Protein AF-A0A227J5H7-F1 (afdb_monomer_lite)

Sequence (117 aa):
LYNALTVHLILDNYPITSITKLGGLFSFGPWDQGVIIINGKSLTLNDIEHRILRPIWQDPRTHYAVNCASLGCPNLQTQAFTAENTQTLLESAAKTFINSKKGVSIEGDTAKISSIY

Secondary structure (DSSP, 8-state):
-HHHHHHHHHHHT-S-S-GGG-SSTT--SSTTS--EEETTEEE-HHIIIIIIIHHHH--TTHHHH---SSTTSPPPPSS---TTTHHHHHHHHHHHHHTSTTTEEEETTEEEE-TT-

Foldseek 3Di:
DLQVLLVVVPVVPPPDPAQLPPDDVPGRHQQPPQRDADPNDGDGSCCVPPVPPCPPPVDLLVQLAHANRDPLGFDHDPDDDDPVCPVVSSVVSVVVNCPDVSAWDDDPPDIDGHPSD

Structure (mmCIF, N/CA/C/O backbone):
data_AF-A0A227J5H7-F1
#
_entry.id   AF-A0A227J5H7-F1
#
loop_
_atom_site.group_PDB
_atom_site.id
_atom_site.type_symbol
_atom_site.label_atom_id
_atom_site.label_alt_id
_atom_site.label_comp_id
_atom_site.label_asym_id
_atom_site.label_entity_id
_atom_site.label_seq_id
_atom_site.pdbx_PDB_ins_code
_atom_site.Cartn_x
_atom_site.Cartn_y
_atom_site.Cartn_z
_atom_site.occupancy
_atom_site.B_iso_or_equiv
_atom_site.auth_seq_id
_atom_site.auth_comp_id
_atom_site.auth_asym_id
_atom_site.auth_atom_id
_atom_site.pdbx_PDB_model_num
ATOM 1 N N . LEU A 1 1 ? -3.932 5.472 8.204 1.00 91.81 1 LEU A N 1
ATOM 2 C CA . LEU A 1 1 ? -5.113 4.606 8.422 1.00 91.81 1 LEU A CA 1
ATOM 3 C C . LEU A 1 1 ? -5.005 3.284 7.663 1.00 91.81 1 LEU A C 1
ATOM 5 O O . LEU A 1 1 ? -4.810 2.287 8.335 1.00 91.81 1 LEU A O 1
ATOM 9 N N . TYR A 1 2 ? -5.058 3.270 6.319 1.00 94.81 2 TYR A N 1
ATOM 10 C CA . TYR A 1 2 ? -5.008 2.041 5.496 1.00 94.81 2 TYR A CA 1
ATOM 11 C C . TYR A 1 2 ? -3.947 1.036 5.973 1.00 94.81 2 TYR A C 1
ATOM 13 O O . TYR A 1 2 ? -4.293 -0.049 6.417 1.00 94.81 2 TYR A O 1
ATOM 21 N N . ASN A 1 3 ? -2.669 1.437 5.990 1.00 95.31 3 ASN A N 1
ATOM 22 C CA . ASN A 1 3 ? -1.564 0.536 6.345 1.00 95.31 3 ASN A CA 1
ATOM 23 C C . ASN A 1 3 ? -1.699 -0.047 7.760 1.00 95.31 3 ASN A C 1
ATOM 25 O O . ASN A 1 3 ? -1.377 -1.208 7.980 1.00 95.31 3 ASN A O 1
ATOM 29 N N . ALA A 1 4 ? -2.189 0.752 8.712 1.00 95.12 4 ALA A N 1
ATOM 30 C CA . ALA A 1 4 ? -2.398 0.300 10.084 1.00 95.12 4 ALA A CA 1
ATOM 31 C C . ALA A 1 4 ? -3.532 -0.732 10.168 1.00 95.12 4 ALA A C 1
ATOM 33 O O . ALA A 1 4 ? -3.389 -1.720 10.877 1.00 95.12 4 ALA A O 1
ATOM 34 N N . LEU A 1 5 ? -4.614 -0.542 9.405 1.00 95.56 5 LEU A N 1
ATOM 35 C CA . LEU A 1 5 ? -5.698 -1.521 9.300 1.00 95.56 5 LEU A CA 1
ATOM 36 C C . LEU A 1 5 ? -5.226 -2.815 8.633 1.00 95.56 5 LEU A C 1
ATOM 38 O O . LEU A 1 5 ? -5.554 -3.889 9.121 1.00 95.56 5 LEU A O 1
ATOM 42 N N . THR A 1 6 ? -4.405 -2.730 7.581 1.00 94.56 6 THR A N 1
ATOM 43 C CA . THR A 1 6 ? -3.797 -3.917 6.961 1.00 94.56 6 THR A CA 1
ATOM 44 C C . THR A 1 6 ? -2.965 -4.705 7.974 1.00 94.56 6 THR A C 1
ATOM 46 O O . THR A 1 6 ? -3.117 -5.919 8.081 1.00 94.56 6 THR A O 1
ATOM 49 N N . VAL A 1 7 ? -2.106 -4.028 8.747 1.00 94.06 7 VAL A N 1
ATOM 50 C CA . VAL A 1 7 ? -1.284 -4.676 9.783 1.00 94.06 7 VAL A CA 1
ATOM 51 C C . VAL A 1 7 ? -2.154 -5.271 10.889 1.00 94.06 7 VAL A C 1
ATOM 53 O O . VAL A 1 7 ? -1.938 -6.418 11.267 1.00 94.06 7 VAL A O 1
ATOM 56 N N . HIS A 1 8 ? -3.152 -4.533 11.378 1.00 94.25 8 HIS A N 1
ATOM 57 C CA . HIS A 1 8 ? -4.081 -5.023 12.398 1.00 94.25 8 HIS A CA 1
ATOM 58 C C . HIS A 1 8 ? -4.799 -6.296 11.944 1.00 94.25 8 HIS A C 1
ATOM 60 O O . HIS A 1 8 ? -4.818 -7.278 12.674 1.00 94.25 8 HIS A O 1
ATOM 66 N N . LEU A 1 9 ? -5.280 -6.317 10.702 1.00 93.31 9 LEU A N 1
ATOM 67 C CA . LEU A 1 9 ? -5.968 -7.467 10.135 1.00 93.31 9 LEU A CA 1
ATOM 68 C C . LEU A 1 9 ? -5.057 -8.702 10.025 1.00 93.31 9 LEU A C 1
ATOM 70 O O . LEU A 1 9 ? -5.506 -9.826 10.248 1.00 93.31 9 LEU A O 1
ATOM 74 N N . ILE A 1 10 ? -3.769 -8.514 9.722 1.00 92.75 10 ILE A N 1
ATOM 75 C CA . ILE A 1 10 ? -2.780 -9.604 9.746 1.00 92.75 10 ILE A CA 1
ATOM 76 C C . ILE A 1 10 ? -2.570 -10.117 11.172 1.00 92.75 10 ILE A C 1
ATOM 78 O O . ILE A 1 10 ? -2.511 -11.329 11.372 1.00 92.75 10 ILE A O 1
ATOM 82 N N . LEU A 1 11 ? -2.451 -9.213 12.149 1.00 94.62 11 LEU A N 1
ATOM 83 C CA . LEU A 1 11 ? -2.243 -9.570 13.554 1.00 94.62 11 LEU A CA 1
ATOM 84 C C . LEU A 1 11 ? -3.438 -10.340 14.128 1.00 94.62 11 LEU A C 1
ATOM 86 O O . LEU A 1 11 ? -3.230 -11.348 14.798 1.00 94.62 11 LEU A O 1
ATOM 90 N N . ASP A 1 12 ? -4.663 -9.932 13.800 1.00 94.25 12 ASP A N 1
ATOM 91 C CA . ASP A 1 12 ? -5.896 -10.582 14.267 1.00 94.25 12 ASP A CA 1
ATOM 92 C C . ASP A 1 12 ? -6.060 -12.012 13.741 1.00 94.25 12 ASP A C 1
ATOM 94 O O . ASP A 1 12 ? -6.751 -12.828 14.347 1.00 94.25 12 ASP A O 1
ATOM 98 N N . ASN A 1 13 ? -5.418 -12.330 12.616 1.00 93.12 13 ASN A N 1
ATOM 99 C CA . ASN A 1 13 ? -5.467 -13.656 12.007 1.00 93.12 13 ASN A CA 1
ATOM 100 C C . ASN A 1 13 ? -4.162 -14.444 12.207 1.00 93.12 13 ASN A C 1
ATOM 102 O O . ASN A 1 13 ? -4.001 -15.522 11.642 1.00 93.12 13 ASN A O 1
ATOM 106 N N . TYR A 1 14 ? -3.208 -13.930 12.986 1.00 93.56 14 TYR A N 1
ATOM 107 C CA . TYR A 1 14 ? -1.925 -14.598 13.174 1.00 93.56 14 TYR A CA 1
ATOM 108 C C . TYR A 1 14 ? -2.093 -15.954 13.902 1.00 93.56 14 TYR A C 1
ATOM 110 O O . TYR A 1 14 ? -2.821 -16.023 14.892 1.00 93.56 14 TYR A O 1
ATOM 118 N N . PRO A 1 15 ? -1.384 -17.029 13.495 1.00 94.38 15 PRO A N 1
ATOM 119 C CA . PRO A 1 15 ? -0.435 -17.099 12.386 1.00 94.38 15 PRO A CA 1
ATOM 120 C C . PRO A 1 15 ? -1.113 -17.365 11.034 1.00 94.38 15 PRO A C 1
ATOM 122 O O . PRO A 1 15 ? -1.838 -18.343 10.865 1.00 94.38 15 PRO A O 1
ATOM 125 N N . ILE A 1 16 ? -0.772 -16.556 10.028 1.00 91.94 16 ILE A N 1
ATOM 126 C CA . ILE A 1 16 ? -1.149 -16.785 8.628 1.00 91.94 16 ILE A CA 1
ATOM 127 C C . ILE A 1 16 ? 0.078 -16.864 7.735 1.00 91.94 16 ILE A C 1
ATOM 129 O O . ILE A 1 16 ? 1.072 -16.173 7.941 1.00 91.94 16 ILE A O 1
ATOM 133 N N . THR A 1 17 ? -0.019 -17.677 6.688 1.00 90.06 17 THR A N 1
ATOM 134 C CA . THR A 1 17 ? 1.025 -17.783 5.662 1.00 90.06 17 THR A CA 1
ATOM 135 C C . THR A 1 17 ? 0.899 -16.705 4.585 1.00 90.06 17 THR A C 1
ATOM 137 O O . THR A 1 17 ? 1.887 -16.356 3.945 1.00 90.06 17 THR A O 1
ATOM 140 N N . SER A 1 18 ? -0.306 -16.170 4.360 1.00 90.19 18 SER A N 1
ATOM 141 C CA . SER A 1 18 ? -0.547 -15.095 3.397 1.00 90.19 18 SER A CA 1
ATOM 142 C C . SER A 1 18 ? -1.853 -14.361 3.685 1.00 90.19 18 SER A C 1
ATOM 144 O O . SER A 1 18 ? -2.881 -14.997 3.911 1.00 90.19 18 SER A O 1
ATOM 146 N N . ILE A 1 19 ? -1.839 -13.028 3.562 1.00 89.56 19 ILE A N 1
ATOM 147 C CA . ILE A 1 19 ? -3.050 -12.197 3.646 1.00 89.56 19 ILE A CA 1
ATOM 148 C C . ILE A 1 19 ? -4.084 -12.568 2.568 1.00 89.56 19 ILE A C 1
ATOM 150 O O . ILE A 1 19 ? -5.280 -12.484 2.806 1.00 89.56 19 ILE A O 1
ATOM 154 N N . THR A 1 20 ? -3.640 -13.071 1.409 1.00 89.19 20 THR A N 1
ATOM 155 C CA . THR A 1 20 ? -4.522 -13.518 0.307 1.00 89.19 20 THR A CA 1
ATOM 156 C C . THR A 1 20 ? -5.411 -14.708 0.672 1.00 89.19 20 THR A C 1
ATOM 158 O O . THR A 1 20 ? -6.365 -14.999 -0.044 1.00 89.19 20 THR A O 1
ATOM 161 N N . LYS A 1 21 ? -5.089 -15.420 1.761 1.00 86.94 21 LYS A N 1
ATOM 162 C CA . LYS A 1 21 ? -5.881 -16.543 2.283 1.00 86.94 21 LYS A CA 1
ATOM 163 C C . LYS A 1 21 ? -6.966 -16.105 3.258 1.00 86.94 21 LYS A C 1
ATOM 165 O O . LYS A 1 21 ? -7.799 -16.925 3.627 1.00 86.94 21 LYS A O 1
ATOM 170 N N . LEU A 1 22 ? -6.950 -14.843 3.673 1.00 85.69 22 LEU A N 1
ATOM 171 C CA . LEU A 1 22 ? -8.035 -14.259 4.445 1.00 85.69 22 LEU A CA 1
ATOM 172 C C . LEU A 1 22 ? -9.194 -13.966 3.497 1.00 85.69 22 LEU A C 1
ATOM 174 O O . LEU A 1 22 ? -8.966 -13.563 2.362 1.00 85.69 22 LEU A O 1
ATOM 178 N N . GLY A 1 23 ? -10.428 -14.196 3.933 1.00 79.81 23 GLY A N 1
ATOM 179 C CA . GLY A 1 23 ? -11.574 -14.119 3.031 1.00 79.81 23 GLY A CA 1
ATOM 180 C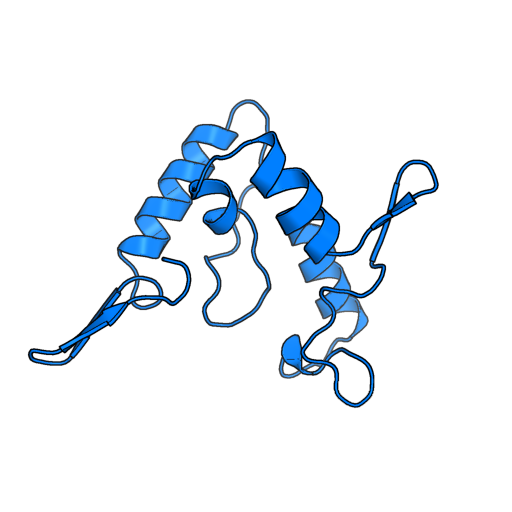 C . GLY A 1 23 ? -12.601 -15.215 3.278 1.00 79.81 23 GLY A C 1
ATOM 181 O O . GLY A 1 23 ? -1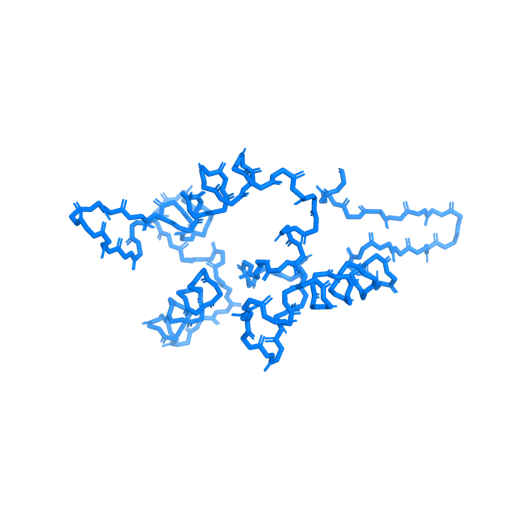2.355 -16.170 4.012 1.00 79.81 23 GLY A O 1
ATOM 182 N N . GLY A 1 24 ? -13.766 -15.076 2.647 1.00 74.44 24 GLY A N 1
ATOM 183 C CA . GLY A 1 24 ? -14.728 -16.173 2.535 1.00 74.44 24 GLY A CA 1
ATOM 184 C C . GLY A 1 24 ? -14.301 -17.209 1.489 1.00 74.44 24 GLY A C 1
ATOM 185 O O . GLY A 1 24 ? -13.343 -16.996 0.741 1.00 74.44 24 GLY A O 1
ATOM 186 N N . LEU A 1 25 ? -15.047 -18.316 1.389 1.00 67.25 25 LEU A N 1
ATOM 187 C CA . LEU A 1 25 ? -14.902 -19.250 0.267 1.00 67.25 25 LEU A CA 1
ATOM 188 C C . LEU A 1 25 ? -14.991 -18.465 -1.056 1.00 67.25 25 LEU A C 1
ATOM 190 O O . LEU A 1 25 ? -15.919 -17.682 -1.241 1.00 67.25 25 LEU A O 1
ATOM 194 N N . PHE A 1 26 ? -14.028 -18.685 -1.954 1.00 70.25 26 PHE A N 1
ATOM 195 C CA . PHE A 1 26 ? -13.896 -18.016 -3.261 1.00 70.25 26 PHE A CA 1
ATOM 196 C C . PHE A 1 26 ? -13.446 -16.543 -3.246 1.00 70.25 26 PHE A C 1
ATOM 198 O O . PHE A 1 26 ? -13.398 -15.922 -4.305 1.00 70.25 26 PHE A O 1
ATOM 205 N N . SER A 1 27 ? -13.069 -15.983 -2.093 1.00 75.31 27 SER A N 1
ATOM 206 C CA . SER A 1 27 ? -12.507 -14.630 -2.010 1.00 75.31 27 SER A CA 1
ATOM 207 C C . SER A 1 27 ? -10.974 -14.648 -2.087 1.00 75.31 27 SER A C 1
ATOM 209 O O . SER A 1 27 ? -10.327 -15.555 -1.562 1.00 75.31 27 SER A O 1
ATOM 211 N N . PHE A 1 28 ? -10.391 -13.648 -2.754 1.00 83.50 28 PHE A N 1
ATOM 212 C CA . PHE A 1 28 ? -8.945 -13.431 -2.807 1.00 83.50 28 PHE A CA 1
ATOM 213 C C . PHE A 1 28 ? -8.578 -12.273 -1.877 1.00 83.50 28 PHE A C 1
ATOM 215 O O . PHE A 1 28 ? -8.552 -11.116 -2.289 1.00 83.50 28 PHE A O 1
ATOM 222 N N . GLY A 1 29 ? -8.289 -12.598 -0.619 1.00 88.19 29 GLY A N 1
ATOM 223 C CA . GLY A 1 29 ? -7.906 -11.627 0.397 1.00 88.19 29 GLY A CA 1
ATOM 224 C C . GLY A 1 29 ? -9.067 -10.823 1.009 1.00 88.19 29 GLY A C 1
ATOM 225 O O . GLY A 1 29 ? -10.225 -10.945 0.612 1.00 88.19 29 GLY A O 1
ATOM 226 N N . PRO A 1 30 ? -8.760 -9.972 2.000 1.00 91.56 30 PRO A N 1
ATOM 227 C CA . PRO A 1 30 ? -9.749 -9.327 2.861 1.00 91.56 30 PRO A CA 1
ATOM 228 C C . PRO A 1 30 ? -10.133 -7.908 2.407 1.00 91.56 30 PRO A C 1
ATOM 230 O O . PRO A 1 30 ? -10.814 -7.194 3.138 1.00 91.56 30 PRO A O 1
ATOM 233 N N . TRP A 1 31 ? -9.665 -7.440 1.246 1.00 91.94 31 TRP A N 1
ATOM 234 C CA . TRP A 1 31 ? -9.684 -6.008 0.909 1.00 91.94 31 TRP A CA 1
ATOM 235 C C . TRP A 1 31 ? -11.079 -5.403 0.701 1.00 91.94 31 TRP A C 1
ATOM 237 O O . TRP A 1 31 ? -11.232 -4.199 0.905 1.00 91.94 31 TRP A O 1
ATOM 247 N N . ASP A 1 32 ? -12.079 -6.227 0.375 1.00 91.62 32 ASP A N 1
ATOM 248 C CA . ASP A 1 32 ? -13.499 -5.850 0.267 1.00 91.62 32 ASP A CA 1
ATOM 249 C C . ASP A 1 32 ? -14.298 -6.095 1.559 1.00 91.62 32 ASP A C 1
ATOM 251 O O . ASP A 1 32 ? -15.510 -5.883 1.605 1.00 91.62 32 ASP A O 1
ATOM 255 N N . GLN A 1 33 ? -13.651 -6.555 2.630 1.00 90.88 33 GLN A N 1
ATOM 256 C CA . GLN A 1 33 ? -14.306 -6.739 3.920 1.00 90.88 33 GLN A CA 1
ATOM 257 C C . GLN A 1 33 ? -14.362 -5.412 4.673 1.00 90.88 33 GLN A C 1
ATOM 259 O O . GLN A 1 33 ? -13.425 -4.615 4.625 1.00 90.88 33 GLN A O 1
ATOM 264 N N . GLY A 1 34 ? -15.465 -5.159 5.380 1.00 91.75 34 GLY A N 1
ATOM 265 C CA . GLY A 1 34 ? -15.571 -3.992 6.252 1.00 91.75 34 GLY A CA 1
ATOM 266 C C . GLY A 1 34 ? -14.578 -4.113 7.407 1.00 91.75 34 GLY A C 1
ATOM 267 O O . GLY A 1 34 ? -14.726 -4.993 8.249 1.00 91.75 34 GLY A O 1
ATOM 268 N N . VAL A 1 35 ? -13.578 -3.231 7.442 1.00 93.62 35 VAL A N 1
ATOM 269 C CA . VAL A 1 35 ? -12.473 -3.269 8.419 1.00 93.62 35 VAL A CA 1
ATOM 270 C C . VAL A 1 35 ? -12.565 -2.170 9.475 1.00 93.62 35 VAL A C 1
ATOM 272 O O . VAL A 1 35 ? -11.915 -2.253 10.512 1.00 93.62 35 VAL A O 1
ATOM 275 N N . ILE A 1 36 ? -13.349 -1.117 9.230 1.00 95.81 36 ILE A N 1
ATOM 276 C CA . ILE A 1 36 ? -13.540 -0.020 10.185 1.00 95.81 36 ILE A CA 1
ATOM 277 C C . ILE A 1 36 ? -14.876 0.692 9.956 1.00 95.81 36 ILE A C 1
ATOM 279 O O . ILE A 1 36 ? -15.398 0.705 8.842 1.00 95.81 36 ILE A O 1
ATOM 283 N N . ILE A 1 37 ? -15.414 1.328 10.999 1.00 96.69 37 ILE A N 1
ATOM 284 C CA . ILE A 1 37 ? -16.539 2.264 10.899 1.00 96.69 37 ILE A CA 1
ATOM 285 C C . ILE A 1 37 ? -16.042 3.676 11.220 1.00 96.69 37 ILE A C 1
ATOM 287 O O . ILE A 1 37 ? -15.510 3.918 12.300 1.00 96.69 37 ILE A O 1
ATOM 291 N N . ILE A 1 38 ? -16.246 4.622 10.299 1.00 94.62 38 ILE A N 1
ATOM 292 C CA . ILE A 1 38 ? -15.935 6.047 10.494 1.00 94.62 38 ILE A CA 1
ATOM 293 C C . ILE A 1 38 ? -17.196 6.857 10.221 1.00 94.62 38 ILE A C 1
ATOM 295 O O . ILE A 1 38 ? -17.782 6.753 9.145 1.00 94.62 38 ILE A O 1
ATOM 299 N N . ASN A 1 39 ? -17.623 7.665 11.195 1.00 94.69 39 ASN A N 1
ATOM 300 C CA . ASN A 1 39 ? -18.847 8.471 11.110 1.00 94.69 39 ASN A CA 1
ATOM 301 C C . ASN A 1 39 ? -20.071 7.642 10.665 1.00 94.69 39 ASN A C 1
ATOM 303 O O . ASN A 1 39 ? -20.817 8.042 9.773 1.00 94.69 39 ASN A O 1
ATOM 307 N N . GLY A 1 40 ? -20.231 6.443 11.239 1.00 95.94 40 GLY A N 1
ATOM 308 C CA . GLY A 1 40 ? -21.331 5.521 10.929 1.00 95.94 40 GLY A CA 1
ATOM 309 C C . GLY A 1 40 ? -21.232 4.805 9.575 1.00 95.94 40 GLY A C 1
ATOM 310 O O . GLY A 1 40 ? -22.114 4.018 9.247 1.00 95.94 40 GLY A O 1
ATOM 311 N N . LYS A 1 41 ? -20.174 5.036 8.786 1.00 95.06 41 LYS A N 1
ATOM 312 C CA . LYS A 1 41 ? -19.950 4.359 7.503 1.00 95.06 41 LYS A CA 1
ATOM 313 C C . LYS A 1 41 ? -18.936 3.238 7.669 1.00 95.06 41 LYS A C 1
ATOM 315 O O . LYS A 1 41 ? -17.807 3.499 8.083 1.00 95.06 41 LYS A O 1
ATOM 320 N N . SER A 1 42 ? -19.331 2.013 7.325 1.00 96.56 42 SER A N 1
ATOM 321 C CA . SER A 1 42 ? -18.388 0.903 7.181 1.00 96.56 42 SER A CA 1
ATOM 322 C C . SER A 1 42 ? -17.490 1.159 5.970 1.00 96.56 42 SER A C 1
ATOM 324 O O . SER A 1 42 ? -17.977 1.570 4.916 1.00 96.56 42 SER A O 1
ATOM 326 N N . LEU A 1 43 ? -16.185 0.975 6.148 1.00 96.81 43 LEU A N 1
ATOM 327 C CA . LEU A 1 43 ? -15.174 1.134 5.113 1.00 96.81 43 LEU A CA 1
ATOM 328 C C . LEU A 1 43 ? -14.350 -0.143 5.000 1.00 96.81 43 LEU A C 1
ATOM 330 O O . LEU A 1 43 ? -13.919 -0.721 6.002 1.00 96.81 43 LEU A O 1
ATOM 334 N N . THR A 1 44 ? -14.105 -0.531 3.759 1.00 96.00 44 THR A N 1
ATOM 335 C CA . THR A 1 44 ? -13.164 -1.578 3.363 1.00 96.00 44 THR A CA 1
ATOM 336 C C . THR A 1 44 ? -11.777 -0.983 3.076 1.00 96.00 44 THR A C 1
ATOM 338 O O . THR A 1 44 ? -11.613 0.242 3.005 1.00 96.00 44 THR A O 1
ATOM 341 N N . LEU A 1 45 ? -10.748 -1.818 2.889 1.00 94.81 45 LEU A N 1
ATOM 342 C CA . LEU A 1 45 ? -9.448 -1.321 2.411 1.00 94.81 45 LEU A CA 1
ATOM 343 C C . LEU A 1 45 ? -9.575 -0.756 0.984 1.00 94.81 45 LEU A C 1
ATOM 345 O O . LEU A 1 45 ? -9.041 0.321 0.703 1.00 94.81 45 LEU A O 1
ATOM 349 N N . ASN A 1 46 ? -10.358 -1.414 0.122 1.00 94.12 46 ASN A N 1
ATOM 350 C CA . ASN A 1 46 ? -10.638 -0.953 -1.239 1.00 94.12 46 ASN A CA 1
ATOM 351 C C . ASN A 1 46 ? -11.404 0.376 -1.273 1.00 94.12 46 ASN A C 1
ATOM 353 O O . ASN A 1 46 ? -11.126 1.221 -2.123 1.00 94.12 46 ASN A O 1
ATOM 357 N N . ASP A 1 47 ? -12.307 0.628 -0.324 1.00 95.88 47 ASP A N 1
ATOM 358 C CA . ASP A 1 47 ? -12.963 1.933 -0.194 1.00 95.88 47 ASP A CA 1
ATOM 359 C C . ASP A 1 47 ? -11.950 3.048 0.055 1.00 95.88 47 ASP A C 1
ATOM 361 O O . ASP A 1 47 ? -12.004 4.105 -0.579 1.00 95.88 47 ASP A O 1
ATOM 365 N N . ILE A 1 48 ? -11.022 2.816 0.986 1.00 95.44 48 ILE A N 1
ATOM 366 C CA . ILE A 1 48 ? -10.005 3.804 1.334 1.00 95.44 48 ILE A CA 1
ATOM 367 C C . ILE A 1 48 ? -9.113 4.073 0.119 1.00 95.44 48 ILE A C 1
ATOM 369 O O . ILE A 1 48 ? -8.880 5.231 -0.215 1.00 95.44 48 ILE A O 1
ATOM 373 N N . GLU A 1 49 ? -8.645 3.039 -0.579 1.00 93.56 49 GLU A N 1
ATOM 374 C CA . GLU A 1 49 ? -7.729 3.211 -1.707 1.00 93.56 49 GLU A CA 1
ATOM 375 C C . GLU A 1 49 ? -8.420 3.704 -2.987 1.00 93.56 49 GLU A C 1
ATOM 377 O O . GLU A 1 49 ? -8.020 4.710 -3.574 1.00 93.56 49 GLU A O 1
ATOM 382 N N . HIS A 1 50 ? -9.444 2.994 -3.456 1.00 93.06 50 HIS A N 1
ATOM 383 C CA . HIS A 1 50 ? -10.011 3.179 -4.792 1.00 93.06 50 HIS A CA 1
ATOM 384 C C . HIS A 1 50 ? -11.178 4.162 -4.841 1.00 93.06 50 HIS A C 1
ATOM 386 O O . HIS A 1 50 ? -11.371 4.799 -5.874 1.00 93.06 50 HIS A O 1
ATOM 392 N N . ARG A 1 51 ? -11.934 4.329 -3.750 1.00 94.75 51 ARG A N 1
ATOM 393 C CA . ARG A 1 51 ? -13.073 5.262 -3.706 1.00 94.75 51 ARG A CA 1
ATOM 394 C C . ARG A 1 51 ? -12.729 6.612 -3.076 1.00 94.75 51 ARG A C 1
ATOM 396 O O . ARG A 1 51 ? -13.419 7.591 -3.345 1.00 94.75 51 ARG A O 1
ATOM 403 N N . ILE A 1 52 ? -11.686 6.676 -2.248 1.00 94.56 52 ILE A N 1
ATOM 404 C CA . ILE A 1 52 ? -11.290 7.891 -1.523 1.00 94.56 52 ILE A CA 1
ATOM 405 C C . ILE A 1 52 ? -9.936 8.396 -2.035 1.00 94.56 52 ILE A C 1
ATOM 407 O O . ILE A 1 52 ? -9.883 9.439 -2.679 1.00 94.56 52 ILE A O 1
ATOM 411 N N . LEU A 1 53 ? -8.850 7.654 -1.799 1.00 94.25 53 LEU A N 1
ATOM 412 C CA . LEU A 1 53 ? -7.482 8.114 -2.063 1.00 94.25 53 LEU A CA 1
ATOM 413 C C . LEU A 1 53 ? -7.190 8.392 -3.550 1.00 94.25 53 LEU A C 1
ATOM 415 O O . LEU A 1 53 ? -6.745 9.479 -3.911 1.00 94.25 53 LEU A O 1
ATOM 419 N N . ARG A 1 54 ? -7.459 7.440 -4.443 1.00 92.75 54 ARG A N 1
ATOM 420 C CA . ARG A 1 54 ? -7.191 7.614 -5.881 1.00 92.75 54 ARG A CA 1
ATOM 421 C C . ARG A 1 54 ? -8.020 8.734 -6.538 1.00 92.75 54 ARG A C 1
ATOM 423 O O . ARG A 1 54 ? -7.412 9.591 -7.176 1.00 92.75 54 ARG A O 1
ATOM 430 N N . PRO A 1 55 ? -9.362 8.780 -6.408 1.00 94.69 55 PRO A N 1
ATOM 431 C CA . PRO A 1 55 ? -10.173 9.752 -7.144 1.00 94.69 55 PRO A CA 1
ATOM 432 C C . PRO A 1 55 ? -10.086 11.179 -6.593 1.00 94.69 55 PRO A C 1
ATOM 434 O O . PRO A 1 55 ? -10.250 12.122 -7.361 1.00 94.69 55 PRO A O 1
ATOM 437 N N . ILE A 1 56 ? -9.839 11.363 -5.291 1.00 95.69 56 ILE A N 1
ATOM 438 C CA . ILE A 1 56 ? -9.766 12.708 -4.699 1.00 95.69 56 ILE A CA 1
ATOM 439 C C . ILE A 1 56 ? -8.407 13.354 -4.983 1.00 95.69 56 ILE A C 1
ATOM 441 O O . ILE A 1 56 ? -8.363 14.501 -5.418 1.00 95.69 56 ILE A O 1
ATOM 445 N N . TRP A 1 57 ? -7.303 12.636 -4.746 1.00 93.56 57 TRP A N 1
ATOM 446 C CA . TRP A 1 57 ? -5.962 13.220 -4.866 1.00 93.56 57 TRP A CA 1
ATOM 447 C C . TRP A 1 57 ? -5.378 13.108 -6.270 1.00 93.56 57 TRP A C 1
ATOM 449 O O . TRP A 1 57 ? -4.585 13.964 -6.646 1.00 93.56 57 TRP A O 1
ATOM 459 N N . GLN A 1 58 ? -5.757 12.081 -7.039 1.00 93.94 58 GLN A N 1
ATOM 460 C CA . GLN A 1 58 ? -5.291 11.866 -8.417 1.00 93.94 58 GLN A CA 1
ATOM 461 C C . GLN A 1 58 ? -3.756 11.889 -8.567 1.00 93.94 58 GLN A C 1
ATOM 463 O O . GLN A 1 58 ? -3.226 12.174 -9.638 1.00 93.94 58 GLN A O 1
ATOM 468 N N . ASP A 1 59 ? -3.035 11.558 -7.493 1.00 93.88 59 ASP A N 1
ATOM 469 C CA . ASP A 1 59 ? -1.584 11.418 -7.493 1.00 93.88 59 ASP A CA 1
ATOM 470 C C . ASP A 1 59 ? -1.243 9.929 -7.668 1.00 93.88 59 ASP A C 1
ATOM 472 O O . ASP A 1 59 ? -1.563 9.118 -6.789 1.00 93.88 59 ASP A O 1
ATOM 476 N N . PRO A 1 60 ? -0.587 9.520 -8.770 1.00 90.69 60 PRO A N 1
ATOM 477 C CA . PRO A 1 60 ? -0.219 8.120 -8.978 1.00 90.69 60 PRO A CA 1
ATOM 478 C C . PRO A 1 60 ? 0.696 7.593 -7.864 1.00 90.69 60 PRO A C 1
ATOM 480 O O . PRO A 1 60 ? 0.712 6.392 -7.590 1.00 90.69 60 PRO A O 1
ATOM 483 N N . ARG A 1 61 ? 1.417 8.478 -7.159 1.00 93.31 61 ARG A N 1
ATOM 484 C CA . ARG A 1 61 ? 2.305 8.086 -6.063 1.00 93.31 61 ARG A CA 1
ATOM 485 C C . ARG A 1 61 ? 1.553 7.571 -4.843 1.00 93.31 61 ARG A C 1
ATOM 487 O O . ARG A 1 61 ? 2.152 6.878 -4.022 1.00 93.31 61 ARG A O 1
ATOM 494 N N . THR A 1 62 ? 0.252 7.842 -4.721 1.00 92.31 62 THR A N 1
ATOM 495 C CA . THR A 1 62 ? -0.565 7.329 -3.615 1.00 92.31 62 THR A CA 1
ATOM 496 C C . THR A 1 62 ? -0.570 5.801 -3.559 1.00 92.31 62 THR A C 1
ATOM 498 O O . THR A 1 62 ? -0.584 5.242 -2.464 1.00 92.31 62 THR A O 1
ATOM 501 N N . HIS A 1 63 ? -0.455 5.116 -4.700 1.00 89.06 63 HIS A N 1
ATOM 502 C CA . HIS A 1 63 ? -0.359 3.656 -4.722 1.00 89.06 63 HIS A CA 1
ATOM 503 C C . HIS A 1 63 ? 0.951 3.138 -4.091 1.00 89.06 63 HIS A C 1
ATOM 505 O O . HIS A 1 63 ? 0.973 2.059 -3.514 1.00 89.06 63 HIS A O 1
ATOM 511 N N . TYR A 1 64 ? 2.026 3.939 -4.093 1.00 91.12 64 TYR A N 1
ATOM 512 C CA . TYR A 1 64 ? 3.279 3.616 -3.395 1.00 91.12 64 TYR A CA 1
ATOM 513 C C . TYR A 1 64 ? 3.232 3.876 -1.884 1.00 91.12 64 TYR A C 1
ATOM 515 O O . TYR A 1 64 ? 4.100 3.397 -1.153 1.00 91.12 64 TYR A O 1
ATOM 523 N N . ALA A 1 65 ? 2.232 4.620 -1.404 1.00 91.12 65 ALA A N 1
ATOM 524 C CA . ALA A 1 65 ? 2.036 4.889 0.020 1.00 91.12 65 ALA A CA 1
ATOM 525 C C . ALA A 1 65 ? 1.197 3.817 0.727 1.00 91.12 65 ALA A C 1
ATOM 527 O O . ALA A 1 65 ? 1.345 3.624 1.939 1.00 91.12 65 ALA A O 1
ATOM 528 N N . VAL A 1 66 ? 0.315 3.136 -0.008 1.00 91.31 66 VAL A N 1
ATOM 529 C CA . VAL A 1 66 ? -0.553 2.083 0.525 1.00 91.31 66 VAL A CA 1
ATOM 530 C C . VAL A 1 66 ? 0.116 0.717 0.386 1.00 91.31 66 VAL A C 1
ATOM 532 O O . VAL A 1 66 ? 0.572 0.320 -0.681 1.00 91.31 66 VAL A O 1
ATOM 535 N N . ASN A 1 67 ? 0.209 -0.017 1.492 1.00 90.31 67 ASN A N 1
ATOM 536 C CA . ASN A 1 67 ? 0.782 -1.356 1.524 1.00 90.31 67 ASN A CA 1
ATOM 537 C C . ASN A 1 67 ? -0.330 -2.379 1.756 1.00 90.31 67 ASN A C 1
ATOM 539 O O . ASN A 1 67 ? -0.891 -2.476 2.848 1.00 90.31 67 ASN A O 1
ATOM 543 N N . CYS A 1 68 ? -0.623 -3.157 0.717 1.00 84.50 68 CYS A N 1
ATOM 544 C CA . CYS A 1 68 ? -1.640 -4.202 0.739 1.00 84.50 68 CYS A CA 1
ATOM 545 C C . CYS A 1 68 ? -1.164 -5.521 1.388 1.00 84.50 68 CYS A C 1
ATOM 547 O O . CYS A 1 68 ? -1.895 -6.505 1.378 1.00 84.50 68 CYS A O 1
ATOM 549 N N . ALA A 1 69 ? 0.077 -5.575 1.886 1.00 85.94 69 ALA A N 1
ATOM 550 C CA . ALA A 1 69 ? 0.781 -6.756 2.397 1.00 85.94 69 ALA A CA 1
ATOM 5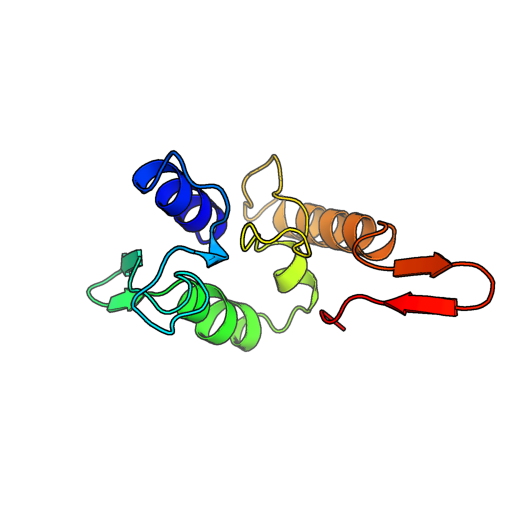51 C C . ALA A 1 69 ? 0.981 -7.932 1.415 1.00 85.94 69 ALA A C 1
ATOM 553 O O . ALA A 1 69 ? 1.494 -8.982 1.803 1.00 85.94 69 ALA A O 1
ATOM 554 N N . SER A 1 70 ? 0.652 -7.763 0.131 1.00 84.00 70 SER A N 1
ATOM 555 C CA . SER A 1 70 ? 1.069 -8.695 -0.923 1.00 84.00 70 SER A CA 1
ATOM 556 C C . SER A 1 70 ? 2.558 -8.531 -1.254 1.00 84.00 70 SER A C 1
ATOM 558 O O . SER A 1 70 ? 3.121 -7.443 -1.127 1.00 84.00 70 SER A O 1
ATOM 560 N N . LEU A 1 71 ? 3.205 -9.597 -1.735 1.00 80.62 71 LEU A N 1
ATOM 561 C CA . LEU A 1 71 ? 4.639 -9.604 -2.056 1.00 80.62 71 LEU A CA 1
ATOM 562 C C . LEU A 1 71 ? 5.015 -8.556 -3.121 1.00 80.62 71 LEU A C 1
ATOM 564 O O . LEU A 1 71 ? 6.075 -7.933 -3.030 1.00 80.62 71 LEU A O 1
ATOM 568 N N . GLY A 1 72 ? 4.134 -8.348 -4.103 1.00 82.12 72 GLY A N 1
ATOM 569 C CA . GLY A 1 72 ? 4.316 -7.359 -5.169 1.00 82.12 72 GLY A CA 1
ATOM 570 C C . GLY A 1 72 ? 4.075 -5.912 -4.732 1.00 82.12 72 GLY A C 1
ATOM 571 O O . GLY A 1 72 ? 4.429 -4.997 -5.470 1.00 82.12 72 GLY A O 1
ATOM 572 N N . CYS A 1 73 ? 3.511 -5.685 -3.539 1.00 86.25 73 CYS A N 1
ATOM 573 C CA . CYS A 1 73 ? 3.181 -4.339 -3.091 1.00 86.25 73 CYS A CA 1
ATOM 574 C C . CYS A 1 73 ? 4.442 -3.516 -2.737 1.00 86.25 73 CYS A C 1
ATOM 576 O O . CYS A 1 73 ? 5.483 -4.072 -2.334 1.00 86.25 73 CYS A O 1
ATOM 578 N N . PRO A 1 74 ? 4.348 -2.178 -2.859 1.00 88.38 74 PRO A N 1
ATOM 579 C CA . PRO A 1 74 ? 5.361 -1.240 -2.387 1.00 88.38 74 PRO A CA 1
ATOM 580 C C . PRO A 1 74 ? 5.706 -1.471 -0.919 1.00 88.38 74 PRO A C 1
ATOM 582 O O . PRO A 1 74 ? 4.895 -1.978 -0.145 1.00 88.38 74 PRO A O 1
ATOM 585 N N . ASN A 1 75 ? 6.929 -1.130 -0.520 1.00 90.69 75 ASN A N 1
ATOM 586 C CA . ASN A 1 75 ? 7.366 -1.354 0.856 1.00 90.69 75 ASN A CA 1
ATOM 587 C C . ASN A 1 75 ? 6.551 -0.500 1.835 1.00 90.69 75 ASN A C 1
ATOM 589 O O . ASN A 1 75 ? 6.274 0.673 1.574 1.00 90.69 75 ASN A O 1
ATOM 593 N N . LEU A 1 76 ? 6.204 -1.089 2.981 1.00 92.31 76 LEU A N 1
ATOM 594 C CA . LEU A 1 76 ? 5.583 -0.355 4.074 1.00 92.31 76 LEU A CA 1
ATOM 595 C C . LEU A 1 76 ? 6.551 0.726 4.568 1.00 92.31 76 LEU A C 1
ATOM 597 O O . LEU A 1 76 ? 7.707 0.438 4.881 1.00 92.31 76 LEU A O 1
ATOM 601 N N . GLN A 1 77 ? 6.073 1.966 4.631 1.00 93.81 77 GLN A N 1
ATOM 602 C CA . GLN A 1 77 ? 6.862 3.077 5.150 1.00 93.81 77 GLN A CA 1
ATOM 603 C C . GLN A 1 77 ? 7.113 2.894 6.649 1.00 93.81 77 GLN A C 1
ATOM 605 O O . GLN A 1 77 ? 6.200 2.568 7.405 1.00 93.81 77 GLN A O 1
ATOM 610 N N . THR A 1 78 ? 8.350 3.140 7.081 1.00 92.94 78 THR A N 1
ATOM 611 C CA . THR A 1 78 ? 8.746 3.077 8.499 1.00 92.94 78 THR A CA 1
ATOM 612 C C . THR A 1 78 ? 8.266 4.283 9.305 1.00 92.94 78 THR A C 1
ATOM 614 O O . THR A 1 78 ? 8.318 4.265 10.531 1.00 92.94 78 THR A O 1
ATOM 617 N N . GLN A 1 79 ? 7.797 5.329 8.622 1.00 95.00 79 GLN A N 1
ATOM 618 C CA . GLN A 1 79 ? 7.267 6.552 9.212 1.00 95.00 79 GLN A CA 1
ATOM 619 C C . GLN A 1 79 ? 5.800 6.729 8.827 1.00 95.00 79 GLN A C 1
ATOM 621 O O . GLN A 1 79 ? 5.397 6.445 7.697 1.00 95.00 79 GLN A O 1
ATOM 626 N N . ALA A 1 80 ? 5.003 7.230 9.769 1.00 94.81 80 ALA A N 1
ATOM 627 C CA . ALA A 1 80 ? 3.633 7.625 9.487 1.00 94.81 80 ALA A CA 1
ATOM 628 C C . ALA A 1 80 ? 3.608 8.892 8.618 1.00 94.81 80 ALA A C 1
ATOM 630 O O . ALA A 1 80 ? 4.410 9.808 8.809 1.00 94.81 80 ALA A O 1
ATOM 631 N N . PHE A 1 81 ? 2.657 8.949 7.689 1.00 94.69 81 PHE A N 1
ATOM 632 C CA . PHE A 1 81 ? 2.408 10.138 6.881 1.00 94.69 81 PHE A CA 1
ATOM 633 C C . PHE A 1 81 ? 1.780 11.241 7.743 1.00 94.69 81 PHE A C 1
ATOM 635 O O . PHE A 1 81 ? 0.778 11.009 8.422 1.00 94.69 81 PHE A O 1
ATOM 642 N N . THR A 1 82 ? 2.358 12.435 7.681 1.00 96.38 82 THR A N 1
ATOM 643 C CA . THR A 1 82 ? 1.875 13.684 8.280 1.00 96.38 82 THR A CA 1
ATOM 644 C C . THR A 1 82 ? 1.768 14.754 7.196 1.00 96.38 82 THR A C 1
ATOM 646 O O . THR A 1 82 ? 2.255 14.566 6.076 1.00 96.38 82 THR A O 1
ATOM 649 N N . ALA A 1 83 ? 1.148 15.894 7.502 1.00 95.81 83 ALA A N 1
ATOM 650 C CA . ALA A 1 83 ? 1.046 16.993 6.543 1.00 95.81 83 ALA A CA 1
ATOM 651 C C . ALA A 1 83 ? 2.432 17.470 6.062 1.00 95.81 83 ALA A C 1
ATOM 653 O O . ALA A 1 83 ? 2.608 17.786 4.888 1.00 95.81 83 ALA A O 1
ATOM 654 N N . GLU A 1 84 ? 3.427 17.445 6.946 1.00 98.06 84 GLU A N 1
ATOM 655 C CA . GLU A 1 84 ? 4.776 17.961 6.714 1.00 98.06 84 GLU A CA 1
ATOM 656 C C . GLU A 1 84 ? 5.648 16.998 5.897 1.00 98.06 84 GLU A C 1
ATOM 658 O O . GLU A 1 84 ? 6.484 17.443 5.114 1.00 98.06 84 GLU A O 1
ATOM 663 N N . ASN A 1 85 ? 5.475 15.680 6.060 1.00 97.69 85 ASN A N 1
ATOM 664 C CA . ASN A 1 85 ? 6.366 14.689 5.443 1.00 97.69 85 ASN A CA 1
ATOM 665 C C . ASN A 1 85 ? 5.779 13.992 4.201 1.00 97.69 85 ASN A C 1
ATOM 667 O O . ASN A 1 85 ? 6.509 13.281 3.506 1.00 97.69 85 ASN A O 1
ATOM 671 N N . THR A 1 86 ? 4.490 14.198 3.899 1.00 95.69 86 THR A N 1
ATOM 672 C CA . THR A 1 86 ? 3.767 13.412 2.884 1.00 95.69 86 THR A CA 1
ATOM 673 C C . THR A 1 86 ? 4.436 13.452 1.512 1.00 95.69 86 THR A C 1
ATOM 675 O O . THR A 1 86 ? 4.634 12.403 0.904 1.00 95.69 86 THR A O 1
ATOM 678 N N . GLN A 1 87 ? 4.836 14.631 1.029 1.00 96.44 87 GLN A N 1
ATOM 679 C CA . GLN A 1 87 ? 5.460 14.759 -0.295 1.00 96.44 87 GLN A CA 1
ATOM 680 C C . GLN A 1 87 ? 6.805 14.028 -0.370 1.00 96.44 87 GLN A C 1
ATOM 682 O O . GLN A 1 87 ? 7.067 13.301 -1.328 1.00 96.44 87 GLN A O 1
ATOM 687 N N . THR A 1 88 ? 7.626 14.159 0.671 1.00 97.44 88 THR A N 1
ATOM 688 C CA . THR A 1 88 ? 8.928 13.489 0.769 1.00 97.44 88 THR A CA 1
ATOM 689 C C . THR A 1 88 ? 8.775 11.970 0.798 1.00 97.44 88 THR A C 1
ATOM 691 O O . THR A 1 88 ? 9.501 11.263 0.097 1.00 97.44 88 THR A O 1
ATOM 694 N N . LEU A 1 89 ? 7.817 11.455 1.575 1.00 97.25 89 LEU A N 1
ATOM 695 C CA . LEU A 1 89 ? 7.574 10.017 1.672 1.00 97.25 89 LEU A CA 1
ATOM 696 C C . LEU A 1 89 ? 6.996 9.438 0.377 1.00 97.25 89 LEU A C 1
ATOM 698 O O . LEU A 1 89 ? 7.449 8.380 -0.051 1.00 97.25 89 LEU A O 1
ATOM 702 N N . LEU A 1 90 ? 6.056 10.130 -0.278 1.00 96.19 90 LEU A N 1
ATOM 703 C CA . LEU A 1 90 ? 5.503 9.704 -1.571 1.00 96.19 90 LEU A CA 1
ATOM 704 C C . LEU A 1 90 ? 6.593 9.591 -2.641 1.00 96.19 90 LEU A C 1
ATOM 706 O O . LEU A 1 90 ? 6.683 8.585 -3.343 1.00 96.19 90 LEU A O 1
ATOM 710 N N . GLU A 1 91 ? 7.445 10.609 -2.736 1.00 96.81 91 GLU A N 1
ATOM 711 C CA . GLU A 1 91 ? 8.537 10.654 -3.703 1.00 96.81 91 GLU A CA 1
ATOM 712 C C . GLU A 1 91 ? 9.578 9.556 -3.444 1.00 96.81 91 GLU A C 1
ATOM 714 O O . GLU A 1 91 ? 10.005 8.851 -4.361 1.00 96.81 91 GLU A O 1
ATOM 719 N N . SER A 1 92 ? 9.959 9.376 -2.178 1.00 96.31 92 SER A N 1
ATOM 720 C CA . SER A 1 92 ? 10.895 8.331 -1.764 1.00 96.31 92 SER A CA 1
ATOM 721 C C . SER A 1 92 ? 10.339 6.929 -2.036 1.00 96.31 92 SER A C 1
ATOM 723 O O . SER A 1 92 ? 11.046 6.071 -2.573 1.00 96.31 92 SER A O 1
ATOM 725 N N . ALA A 1 93 ? 9.058 6.700 -1.733 1.00 95.00 93 ALA A N 1
ATOM 726 C CA . ALA A 1 93 ? 8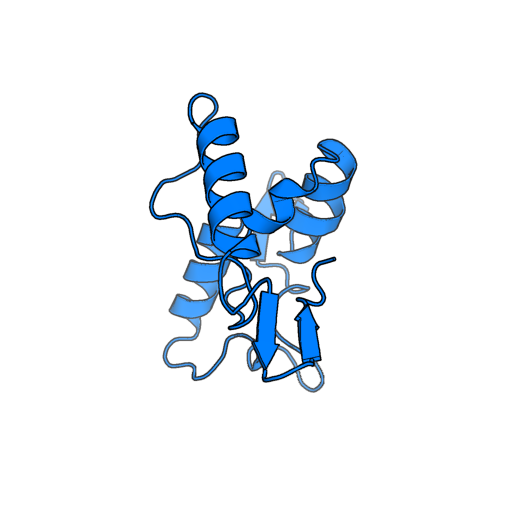.384 5.429 -1.974 1.00 95.00 93 ALA A CA 1
ATOM 727 C C . ALA A 1 93 ? 8.323 5.092 -3.470 1.00 95.00 93 ALA A C 1
ATOM 729 O O . ALA A 1 93 ? 8.666 3.973 -3.853 1.00 95.00 93 ALA A O 1
ATOM 730 N N . ALA A 1 94 ? 7.967 6.066 -4.314 1.00 94.56 94 ALA A N 1
ATOM 731 C CA . ALA A 1 94 ? 7.932 5.906 -5.765 1.00 94.56 94 ALA A CA 1
ATOM 732 C C . ALA A 1 94 ? 9.313 5.542 -6.325 1.00 94.56 94 ALA A C 1
ATOM 734 O O . ALA A 1 94 ? 9.468 4.521 -6.997 1.00 94.56 94 ALA A O 1
ATOM 735 N N . LYS A 1 95 ? 10.344 6.327 -5.981 1.00 95.38 95 LYS A N 1
ATOM 736 C CA . LYS A 1 95 ? 11.730 6.071 -6.403 1.00 95.38 95 LYS A CA 1
ATOM 737 C C . LYS A 1 95 ? 12.214 4.701 -5.955 1.00 95.38 95 LYS A C 1
ATOM 739 O O . LYS A 1 95 ? 12.809 3.975 -6.748 1.00 95.38 95 LYS A O 1
ATOM 744 N N . THR A 1 96 ? 11.937 4.333 -4.709 1.00 94.62 96 THR A N 1
ATOM 745 C CA . THR A 1 96 ? 12.315 3.024 -4.170 1.00 94.62 96 THR A CA 1
ATOM 746 C C . THR A 1 96 ? 11.628 1.898 -4.934 1.00 94.62 96 THR A C 1
ATOM 748 O O . THR A 1 96 ? 12.276 0.917 -5.285 1.00 94.62 96 THR A O 1
ATOM 751 N N . PHE A 1 97 ? 10.330 2.030 -5.216 1.00 93.31 97 PHE A N 1
ATOM 752 C CA . PHE A 1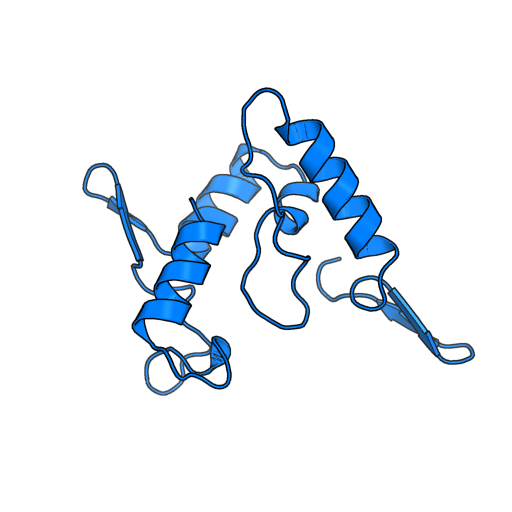 97 ? 9.569 0.992 -5.898 1.00 93.31 97 PHE A CA 1
ATOM 753 C C . PHE A 1 97 ? 10.041 0.785 -7.341 1.00 93.31 97 PHE A C 1
ATOM 755 O O . PHE A 1 97 ? 10.395 -0.342 -7.695 1.00 93.31 97 PHE A O 1
ATOM 762 N N . ILE A 1 98 ? 10.104 1.860 -8.136 1.00 92.31 98 ILE A N 1
ATOM 763 C CA . ILE A 1 98 ? 10.482 1.827 -9.561 1.00 92.31 98 ILE A CA 1
ATOM 764 C C . ILE A 1 98 ? 11.871 1.201 -9.743 1.00 92.31 98 ILE A C 1
ATOM 766 O O . ILE A 1 98 ? 12.071 0.396 -10.647 1.00 92.31 98 ILE A O 1
ATOM 770 N N . ASN A 1 99 ? 12.812 1.521 -8.849 1.00 93.44 99 ASN A N 1
ATOM 771 C CA . ASN A 1 99 ? 14.189 1.023 -8.903 1.00 93.44 99 ASN A CA 1
ATOM 772 C C . ASN A 1 99 ? 14.397 -0.316 -8.171 1.00 93.44 99 ASN A C 1
ATOM 774 O O . ASN A 1 99 ? 15.531 -0.765 -8.003 1.00 93.44 99 ASN A O 1
ATOM 778 N N . SER A 1 100 ? 13.328 -0.963 -7.704 1.00 93.38 100 SER A N 1
ATOM 779 C CA . SER A 1 100 ? 13.401 -2.284 -7.076 1.00 93.38 100 SER A CA 1
ATOM 780 C C . SER A 1 100 ? 13.044 -3.391 -8.062 1.00 93.38 100 SER A C 1
ATOM 782 O O . SER A 1 100 ? 12.281 -3.173 -9.001 1.00 93.38 100 SER A O 1
ATOM 784 N N . LYS A 1 101 ? 13.461 -4.629 -7.758 1.00 92.19 101 LYS A N 1
ATOM 785 C CA . LYS A 1 101 ? 13.038 -5.829 -8.506 1.00 92.19 101 LYS A CA 1
ATOM 786 C C . LYS A 1 101 ? 11.515 -6.041 -8.539 1.00 92.19 101 LYS A C 1
ATOM 788 O O . LYS A 1 101 ? 11.044 -6.808 -9.369 1.00 92.19 101 LYS A O 1
ATOM 793 N N . LYS A 1 102 ? 10.753 -5.400 -7.637 1.00 90.69 102 LYS A N 1
ATOM 794 C CA . LYS A 1 102 ? 9.280 -5.421 -7.643 1.00 90.69 102 LYS A CA 1
ATOM 795 C C . LYS A 1 102 ? 8.691 -4.475 -8.691 1.00 90.69 102 LYS A C 1
ATOM 797 O O . LYS A 1 102 ? 7.608 -4.744 -9.191 1.00 90.69 102 LYS A O 1
ATOM 802 N N . GLY A 1 103 ? 9.377 -3.368 -8.981 1.00 91.81 103 GLY A N 1
ATOM 803 C CA . GLY A 1 103 ? 8.955 -2.377 -9.968 1.00 91.81 103 GLY A CA 1
ATOM 804 C C . GLY A 1 103 ? 9.393 -2.760 -11.374 1.00 91.81 103 GLY A C 1
ATOM 805 O O . GLY A 1 103 ? 8.554 -2.849 -12.269 1.00 91.81 103 GLY A O 1
ATOM 806 N N . VAL A 1 104 ? 10.693 -3.008 -11.548 1.00 93.31 104 VAL A N 1
ATOM 807 C CA . VAL A 1 104 ? 11.296 -3.430 -12.816 1.00 93.31 104 VAL A CA 1
ATOM 808 C C . VAL A 1 104 ? 12.407 -4.442 -12.540 1.00 93.31 104 VAL A C 1
ATOM 810 O O . VAL A 1 104 ? 13.242 -4.258 -11.654 1.00 93.31 104 VAL A O 1
ATOM 813 N N . SER A 1 105 ? 12.448 -5.518 -13.320 1.00 93.31 105 SER A N 1
ATOM 814 C CA . SER A 1 105 ? 13.576 -6.451 -13.342 1.00 93.31 105 SER A CA 1
ATOM 815 C C . SER A 1 105 ? 13.956 -6.785 -14.779 1.00 93.31 105 SER A C 1
ATOM 817 O O . SER A 1 105 ? 13.093 -6.890 -15.647 1.00 93.31 105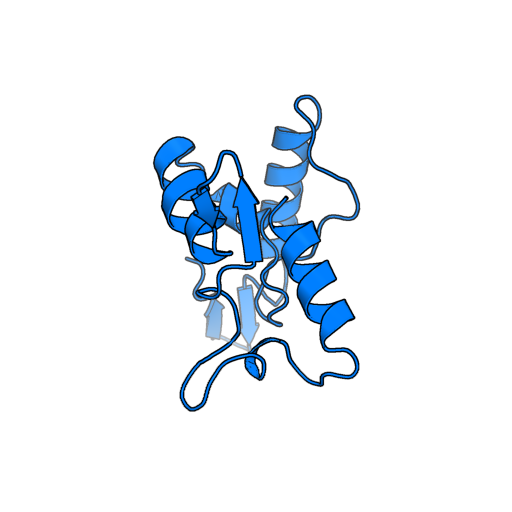 SER A O 1
ATOM 819 N N . ILE A 1 106 ? 15.257 -6.913 -15.033 1.00 93.75 106 ILE A N 1
ATOM 820 C CA . ILE A 1 106 ? 15.803 -7.257 -16.346 1.00 93.75 106 ILE A CA 1
ATOM 821 C C . ILE A 1 106 ? 16.397 -8.660 -16.239 1.00 93.75 106 ILE A C 1
ATOM 823 O O . ILE A 1 106 ? 17.245 -8.916 -15.384 1.00 93.75 106 ILE A O 1
ATOM 827 N N . GLU A 1 107 ? 15.930 -9.563 -17.094 1.00 93.75 107 GLU A N 1
ATOM 828 C CA . GLU A 1 107 ? 16.401 -10.939 -17.220 1.00 93.75 107 GLU A CA 1
ATOM 829 C C . GLU A 1 107 ? 16.878 -11.153 -18.663 1.00 93.75 107 GLU A C 1
ATOM 831 O O . GLU A 1 107 ? 16.073 -11.362 -19.573 1.00 93.75 107 GLU A O 1
ATOM 836 N N . GLY A 1 108 ? 18.194 -11.045 -18.882 1.00 93.69 108 GLY A N 1
ATOM 837 C CA . GLY A 1 108 ? 18.769 -11.019 -20.230 1.00 93.69 108 GLY A CA 1
ATOM 838 C C . GLY A 1 108 ? 18.231 -9.830 -21.027 1.00 93.69 108 GLY A C 1
ATOM 839 O O . GLY A 1 108 ? 18.318 -8.694 -20.567 1.00 93.69 108 GLY A O 1
ATOM 840 N N . ASP A 1 109 ? 17.616 -10.112 -22.174 1.00 95.25 109 ASP A N 1
ATOM 841 C CA . ASP A 1 109 ? 17.014 -9.103 -23.057 1.00 95.25 109 ASP A CA 1
ATOM 842 C C . ASP A 1 109 ? 15.529 -8.827 -22.745 1.00 95.25 109 ASP A C 1
ATOM 844 O O . ASP A 1 109 ? 14.846 -8.127 -23.490 1.00 95.25 109 ASP A O 1
ATOM 848 N N . THR A 1 110 ? 14.992 -9.389 -21.654 1.00 95.88 110 THR A N 1
ATOM 849 C CA . THR A 1 110 ? 13.582 -9.229 -21.266 1.00 95.88 110 THR A CA 1
ATOM 850 C C . THR A 1 110 ? 13.441 -8.324 -20.047 1.00 95.88 110 THR A C 1
ATOM 852 O O . THR A 1 110 ? 13.999 -8.603 -18.986 1.00 95.88 110 THR A O 1
ATOM 855 N N . ALA A 1 111 ? 12.626 -7.274 -20.166 1.00 93.75 111 ALA A N 1
ATOM 856 C CA . ALA A 1 111 ? 12.198 -6.458 -19.034 1.00 93.75 111 ALA A CA 1
ATOM 857 C C . ALA A 1 111 ? 10.848 -6.957 -18.495 1.00 93.75 111 ALA A C 1
ATOM 859 O O . ALA A 1 111 ? 9.852 -6.989 -19.218 1.00 93.75 111 ALA A O 1
ATOM 860 N N . LYS A 1 112 ? 10.802 -7.315 -17.210 1.00 94.00 112 LYS A N 1
ATOM 861 C CA . LYS A 1 112 ? 9.564 -7.565 -16.464 1.00 94.00 112 LYS A CA 1
ATOM 862 C C . LYS A 1 112 ? 9.215 -6.318 -15.665 1.00 94.00 112 LYS A C 1
ATOM 864 O O . LYS A 1 112 ? 10.009 -5.867 -14.837 1.00 94.00 112 LYS A O 1
ATOM 869 N N . ILE A 1 113 ? 8.027 -5.785 -15.912 1.00 92.44 113 ILE A N 1
ATOM 870 C CA . ILE A 1 113 ? 7.523 -4.549 -15.313 1.00 92.44 113 ILE A CA 1
ATOM 871 C C . ILE A 1 113 ? 6.327 -4.898 -14.421 1.00 92.44 113 ILE A C 1
ATOM 873 O O . ILE A 1 113 ? 5.543 -5.787 -14.751 1.00 92.44 113 ILE A O 1
ATOM 877 N N . SER A 1 114 ? 6.207 -4.226 -13.276 1.00 89.69 114 SER A N 1
ATOM 878 C CA . SER A 1 114 ? 5.073 -4.387 -12.359 1.00 89.69 114 SER A CA 1
ATOM 879 C C . SER A 1 114 ? 3.727 -4.149 -13.052 1.00 89.69 114 SER A C 1
ATOM 881 O O . SER A 1 114 ? 3.604 -3.244 -13.869 1.00 89.69 114 SER A O 1
ATOM 883 N N . SER A 1 115 ? 2.681 -4.872 -12.647 1.00 84.69 115 SER A N 1
ATOM 884 C CA . SER A 1 115 ? 1.298 -4.632 -13.095 1.00 84.69 115 SER A CA 1
ATOM 885 C C . SER A 1 115 ? 0.653 -3.382 -12.477 1.00 84.69 115 SER A C 1
ATOM 887 O O . SER A 1 115 ? -0.549 -3.179 -12.612 1.00 84.69 115 SER A O 1
ATOM 889 N N . ILE A 1 116 ? 1.419 -2.609 -11.705 1.00 80.44 116 ILE A N 1
ATOM 890 C CA . ILE A 1 116 ? 0.994 -1.333 -11.115 1.00 80.44 116 ILE A CA 1
ATOM 891 C C . ILE A 1 116 ? 0.953 -0.206 -12.164 1.00 80.44 116 ILE A C 1
ATOM 893 O O . ILE A 1 116 ? 0.262 0.789 -11.940 1.00 80.44 116 ILE A O 1
ATOM 897 N N . TYR A 1 117 ? 1.681 -0.356 -13.276 1.00 81.12 117 TYR A N 1
ATOM 898 C CA . TYR A 1 117 ? 1.682 0.590 -14.398 1.00 81.12 117 TYR A CA 1
ATOM 899 C C . TYR A 1 117 ? 0.610 0.259 -15.435 1.00 81.12 117 TYR A C 1
ATOM 901 O O . TYR A 1 117 ? 0.311 -0.945 -15.614 1.00 81.12 117 TYR A O 1
#

pLDDT: mean 91.82, std 5.42, range [67.25, 98.06]

Organism: Vibrio parahaemolyticus (NCBI:txid670)

Radius of gyration: 15.45 Å; chains: 1; bounding box: 40×37×37 Å

InterPro domains:
  IPR006869 Domain of unknown function DUF547 [PF04784] (1-98)